Protein AF-A0A2M6VZW1-F1 (afdb_monomer)

Structure (mmCIF, N/CA/C/O backbone):
data_AF-A0A2M6VZW1-F1
#
_entry.id   AF-A0A2M6VZW1-F1
#
loop_
_atom_site.group_PDB
_atom_site.id
_atom_site.type_symbol
_atom_site.label_atom_id
_atom_site.label_alt_id
_atom_site.label_comp_id
_atom_site.label_asym_id
_atom_site.label_entity_id
_atom_site.label_seq_id
_atom_site.pdbx_PDB_ins_code
_atom_site.Cartn_x
_atom_site.Cartn_y
_atom_site.Cartn_z
_atom_site.occupancy
_atom_site.B_iso_or_equiv
_atom_site.auth_seq_id
_atom_site.auth_comp_id
_atom_site.auth_asym_id
_atom_site.auth_atom_id
_atom_site.pdbx_PDB_model_num
ATOM 1 N N . ASN A 1 1 ? -8.022 17.372 -2.794 1.00 91.69 1 ASN A N 1
ATOM 2 C CA . ASN A 1 1 ? -6.659 16.765 -2.881 1.00 91.69 1 ASN A CA 1
ATOM 3 C C . ASN A 1 1 ? -6.755 15.266 -2.537 1.00 91.69 1 ASN A C 1
ATOM 5 O O . ASN A 1 1 ? -7.671 14.915 -1.804 1.00 91.69 1 ASN A O 1
ATOM 9 N N . GLN A 1 2 ? -5.877 14.381 -3.037 1.00 96.38 2 GLN A N 1
ATOM 10 C CA . GLN A 1 2 ? -5.833 12.951 -2.669 1.00 96.38 2 GLN A CA 1
ATOM 11 C C . GLN A 1 2 ? -5.797 12.734 -1.144 1.00 96.38 2 GLN A C 1
ATOM 13 O O . GLN A 1 2 ? -6.560 11.914 -0.640 1.00 96.38 2 GLN A O 1
ATOM 18 N N . LYS A 1 3 ? -4.994 13.518 -0.403 1.00 97.50 3 LYS A N 1
ATOM 19 C CA . LYS A 1 3 ? -4.919 13.424 1.070 1.00 97.50 3 LYS A CA 1
ATOM 20 C C . LYS A 1 3 ? -6.262 13.671 1.750 1.00 97.50 3 LYS A C 1
ATOM 22 O O . LYS A 1 3 ? -6.712 12.915 2.601 1.00 97.50 3 LYS A O 1
ATOM 27 N N . GLU A 1 4 ? -6.928 14.738 1.332 1.00 98.19 4 GLU A N 1
ATOM 28 C CA . GLU A 1 4 ? -8.243 15.125 1.839 1.00 98.19 4 GLU A CA 1
ATOM 29 C C . GLU A 1 4 ? -9.311 14.072 1.517 1.00 98.19 4 GLU A C 1
ATOM 31 O O . GLU A 1 4 ? -10.109 13.716 2.379 1.00 98.19 4 GLU A O 1
ATOM 36 N N . LEU A 1 5 ? -9.298 13.527 0.297 1.00 98.12 5 LEU A N 1
ATOM 37 C CA . LEU A 1 5 ? -10.231 12.480 -0.109 1.00 98.12 5 LEU A CA 1
ATOM 38 C C . LEU A 1 5 ? -10.022 11.186 0.692 1.00 98.12 5 LEU A C 1
ATOM 40 O O . LEU A 1 5 ? -10.994 10.604 1.167 1.00 98.12 5 LEU A O 1
ATOM 44 N N . ALA A 1 6 ? -8.770 10.768 0.897 1.00 98.50 6 ALA A N 1
ATOM 45 C CA . ALA A 1 6 ? -8.450 9.586 1.693 1.00 98.50 6 ALA A CA 1
ATOM 46 C C . ALA A 1 6 ? -8.921 9.729 3.149 1.00 98.50 6 ALA A C 1
ATOM 48 O O . ALA A 1 6 ? -9.552 8.824 3.692 1.00 98.50 6 ALA A O 1
ATOM 49 N N . ARG A 1 7 ? -8.698 10.897 3.765 1.00 98.56 7 ARG A N 1
ATOM 50 C CA . ARG A 1 7 ? -9.189 11.187 5.121 1.00 98.56 7 ARG A CA 1
ATOM 51 C C . ARG A 1 7 ? -10.718 11.172 5.196 1.00 98.56 7 ARG A C 1
ATOM 53 O O . ARG A 1 7 ? -11.258 10.589 6.129 1.00 98.56 7 ARG A O 1
ATOM 60 N N . ARG A 1 8 ? -11.418 11.685 4.174 1.00 98.56 8 ARG A N 1
ATOM 61 C CA . ARG A 1 8 ? -12.889 11.600 4.082 1.00 98.56 8 ARG A CA 1
ATOM 62 C C . ARG A 1 8 ? -13.408 10.162 4.011 1.00 98.56 8 ARG A C 1
ATOM 64 O O . ARG A 1 8 ? -14.481 9.899 4.543 1.00 98.56 8 ARG A O 1
ATOM 71 N N . PHE A 1 9 ? -12.682 9.234 3.385 1.00 98.56 9 PHE A N 1
ATOM 72 C CA . PHE A 1 9 ? -13.063 7.816 3.407 1.00 98.56 9 PHE A CA 1
ATOM 73 C C . PHE A 1 9 ? -12.955 7.218 4.811 1.00 98.56 9 PHE A C 1
ATOM 75 O O . PHE A 1 9 ? -13.836 6.467 5.222 1.00 98.56 9 PHE A O 1
ATOM 82 N N . ILE A 1 10 ? -11.924 7.591 5.570 1.00 98.38 10 ILE A N 1
ATOM 83 C CA . ILE A 1 10 ? -11.779 7.167 6.969 1.00 98.38 10 ILE A CA 1
ATOM 84 C C . ILE A 1 10 ? -12.870 7.783 7.841 1.00 98.38 10 ILE A C 1
ATOM 86 O O . ILE A 1 10 ? -13.485 7.073 8.631 1.00 98.38 10 ILE A O 1
ATOM 90 N N . ASP A 1 11 ? -13.164 9.074 7.670 1.00 98.38 11 ASP A N 1
ATOM 91 C CA . ASP A 1 11 ? -14.264 9.731 8.385 1.00 98.38 11 ASP A CA 1
ATOM 92 C C . ASP A 1 11 ? -15.628 9.084 8.061 1.00 98.38 11 ASP A C 1
ATOM 94 O O . ASP A 1 11 ? -16.526 9.091 8.900 1.00 98.38 11 ASP A O 1
ATOM 98 N N . ALA A 1 12 ? -15.773 8.477 6.877 1.00 98.19 12 ALA A N 1
ATOM 99 C CA . ALA A 1 12 ? -16.950 7.705 6.472 1.00 98.19 12 ALA A CA 1
ATOM 100 C C . ALA A 1 12 ? -16.949 6.237 6.957 1.00 98.19 12 ALA A C 1
ATOM 102 O O . ALA A 1 12 ? -17.898 5.508 6.672 1.00 98.19 12 ALA A O 1
ATOM 103 N N . GLY A 1 13 ? -15.917 5.796 7.685 1.00 96.44 13 GLY A N 1
ATOM 104 C CA . GLY A 1 13 ? -15.850 4.471 8.311 1.00 96.44 13 GLY A CA 1
ATOM 105 C C . GLY A 1 13 ? -14.901 3.465 7.654 1.00 96.44 13 GLY A C 1
ATOM 106 O O . GLY A 1 13 ? -14.911 2.299 8.040 1.00 96.44 13 GLY A O 1
ATOM 107 N N . ALA A 1 14 ? -14.072 3.867 6.685 1.00 97.06 14 ALA A N 1
ATOM 108 C CA . ALA A 1 14 ? -13.064 2.969 6.125 1.00 97.06 14 ALA A CA 1
ATOM 109 C C . ALA A 1 14 ? -12.010 2.571 7.177 1.00 97.06 14 ALA A C 1
ATOM 111 O O . ALA A 1 14 ? -11.509 3.415 7.920 1.00 97.06 14 ALA A O 1
ATOM 112 N N . ASN A 1 15 ? -11.623 1.291 7.200 1.00 96.50 15 ASN A N 1
ATOM 113 C CA . ASN A 1 15 ? -10.579 0.773 8.096 1.00 96.50 15 ASN A CA 1
ATOM 114 C C . ASN A 1 15 ? -9.168 0.790 7.490 1.00 96.50 15 ASN A C 1
ATOM 116 O O . ASN A 1 15 ? -8.213 0.495 8.203 1.00 96.50 15 ASN A O 1
ATOM 120 N N . ALA A 1 16 ? -9.033 1.140 6.210 1.00 97.88 16 ALA A N 1
ATOM 121 C CA . ALA A 1 16 ? -7.782 1.445 5.518 1.00 97.88 16 ALA A CA 1
ATOM 122 C C . ALA A 1 16 ? -8.091 2.173 4.201 1.00 97.88 16 ALA A C 1
ATOM 124 O O . ALA A 1 16 ? -9.186 2.025 3.652 1.00 97.88 16 ALA A O 1
ATOM 125 N N . VAL A 1 17 ? -7.120 2.915 3.665 1.00 98.44 17 VAL A N 1
ATOM 126 C CA . VAL A 1 17 ? -7.173 3.467 2.302 1.00 98.44 17 VAL A CA 1
ATOM 127 C C . VAL A 1 17 ? -5.896 3.091 1.556 1.00 98.44 17 VAL A C 1
ATOM 129 O O . VAL A 1 17 ? -4.796 3.295 2.063 1.00 98.44 17 VAL A O 1
ATOM 132 N N . VAL A 1 18 ? -6.042 2.559 0.341 1.00 98.25 18 VAL A N 1
ATOM 133 C CA . VAL A 1 18 ? -4.923 2.183 -0.533 1.00 98.25 18 VAL A CA 1
ATOM 134 C C . VAL A 1 18 ? -5.118 2.833 -1.897 1.00 98.25 18 VAL A C 1
ATOM 136 O O . VAL A 1 18 ? -6.072 2.535 -2.611 1.00 98.25 18 VAL A O 1
ATOM 139 N N . GLY A 1 19 ? -4.219 3.749 -2.234 1.00 96.94 19 GLY A N 1
ATOM 140 C CA . GLY A 1 19 ? -4.110 4.398 -3.529 1.00 96.94 19 GLY A CA 1
ATOM 141 C C . GLY A 1 19 ? -3.110 3.696 -4.447 1.00 96.94 19 GLY A C 1
ATOM 142 O O . GLY A 1 19 ? -2.247 2.931 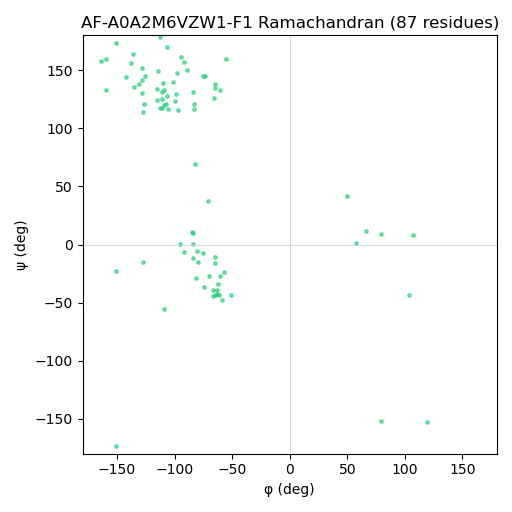-4.015 1.00 96.94 19 GLY A O 1
ATOM 143 N N . ALA A 1 20 ? -3.244 3.976 -5.737 1.00 95.75 20 ALA A N 1
ATOM 144 C CA . ALA A 1 20 ? -2.394 3.491 -6.819 1.00 95.75 20 ALA A CA 1
ATOM 145 C C . ALA A 1 20 ? -2.399 4.535 -7.949 1.00 95.75 20 ALA A C 1
ATOM 147 O O . ALA A 1 20 ? -3.005 5.592 -7.773 1.00 95.75 20 ALA A O 1
ATOM 148 N N . HIS A 1 21 ? -1.788 4.201 -9.095 1.00 95.38 21 HIS A N 1
ATOM 149 C CA . HIS A 1 21 ? -1.686 4.971 -10.354 1.00 95.38 21 HIS A CA 1
ATOM 150 C C . HIS A 1 21 ? -0.337 5.655 -10.644 1.00 95.38 21 HIS A C 1
ATOM 152 O O . HIS A 1 21 ? 0.111 5.535 -11.774 1.00 95.38 21 HIS A O 1
ATOM 158 N N . PRO A 1 22 ? 0.364 6.317 -9.705 1.00 95.56 22 PRO A N 1
ATOM 159 C CA . PRO A 1 22 ? 1.621 7.007 -10.025 1.00 95.56 22 PRO A CA 1
ATOM 160 C C . PRO A 1 22 ? 2.783 6.109 -10.472 1.00 95.56 22 PRO A C 1
ATOM 162 O O . PRO A 1 22 ? 3.816 6.636 -10.864 1.00 95.56 22 PRO A O 1
ATOM 165 N N . HIS A 1 23 ? 2.660 4.782 -10.333 1.00 96.38 23 HIS A N 1
ATOM 166 C CA . HIS A 1 23 ? 3.722 3.781 -10.538 1.00 96.38 23 HIS A CA 1
ATOM 167 C C . HIS A 1 23 ? 4.982 3.964 -9.676 1.00 96.38 23 HIS A C 1
ATOM 169 O O . HIS A 1 23 ? 5.880 3.138 -9.727 1.00 96.38 23 HIS A O 1
ATOM 175 N N . VAL A 1 24 ? 5.017 4.972 -8.807 1.00 96.81 24 VAL A N 1
ATOM 176 C CA . VAL A 1 24 ? 6.065 5.196 -7.808 1.00 96.81 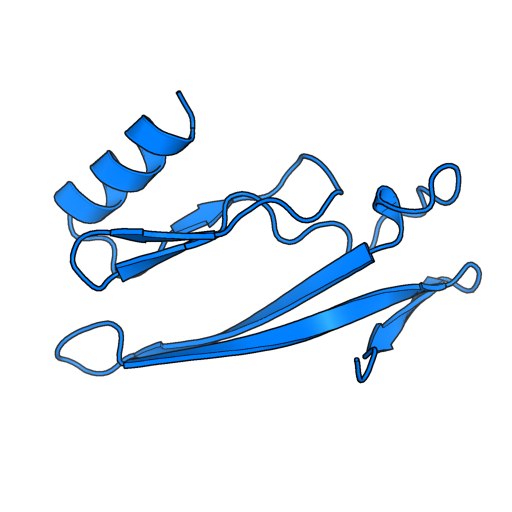24 VAL A CA 1
ATOM 177 C C . VAL A 1 24 ? 5.495 5.050 -6.404 1.00 96.81 24 VAL A C 1
ATOM 179 O O . VAL A 1 24 ? 4.307 5.316 -6.175 1.00 96.81 24 VAL A O 1
ATOM 182 N N . VAL A 1 25 ? 6.321 4.605 -5.460 1.00 97.75 25 VAL A N 1
ATOM 183 C CA . VAL A 1 25 ? 5.935 4.546 -4.046 1.00 97.75 25 VAL A CA 1
ATOM 184 C C . VAL A 1 25 ? 5.740 5.975 -3.546 1.00 97.75 25 VAL A C 1
ATOM 186 O O . VAL A 1 25 ? 6.622 6.818 -3.691 1.00 97.75 25 VAL A O 1
ATOM 189 N N . GLN A 1 26 ? 4.578 6.257 -2.964 1.00 97.81 26 GLN A N 1
ATOM 190 C CA . GLN A 1 26 ? 4.323 7.532 -2.294 1.00 97.81 26 GLN A CA 1
ATOM 191 C C . GLN A 1 26 ? 4.311 7.343 -0.780 1.00 97.81 26 GLN A C 1
ATOM 193 O O . GLN A 1 26 ? 4.324 6.224 -0.268 1.00 97.81 26 GLN A O 1
ATOM 198 N N . GLU A 1 27 ? 4.290 8.463 -0.059 1.00 96.81 27 GLU A N 1
ATOM 199 C CA . GLU A 1 27 ? 4.164 8.458 1.393 1.00 96.81 27 GLU A CA 1
ATOM 200 C C . GLU A 1 27 ? 2.910 7.692 1.855 1.00 96.81 27 GLU A C 1
ATOM 202 O O . GLU A 1 27 ? 1.933 7.502 1.121 1.00 96.81 27 GLU A O 1
ATOM 207 N N . TYR A 1 28 ? 2.936 7.271 3.110 1.00 97.31 28 TYR A N 1
ATOM 208 C CA . TYR A 1 28 ? 1.784 6.733 3.810 1.00 97.31 28 TYR A CA 1
ATOM 209 C C . TYR A 1 28 ? 1.638 7.474 5.137 1.00 97.31 28 TYR A C 1
ATOM 211 O O . TYR A 1 28 ? 2.614 7.977 5.694 1.00 97.31 28 TYR A O 1
ATOM 219 N N . GLU A 1 29 ? 0.417 7.566 5.645 1.00 97.19 29 GLU A N 1
ATOM 220 C CA . GLU A 1 29 ? 0.143 8.169 6.947 1.00 97.19 29 GLU A CA 1
ATOM 221 C C . GLU A 1 29 ? -0.858 7.327 7.738 1.00 97.19 29 GLU A C 1
ATOM 223 O O . GLU A 1 29 ? -1.554 6.474 7.192 1.00 97.19 29 GLU A O 1
ATOM 228 N N . VAL A 1 30 ? -0.946 7.582 9.041 1.00 97.25 30 VAL A N 1
ATOM 229 C CA . VAL A 1 30 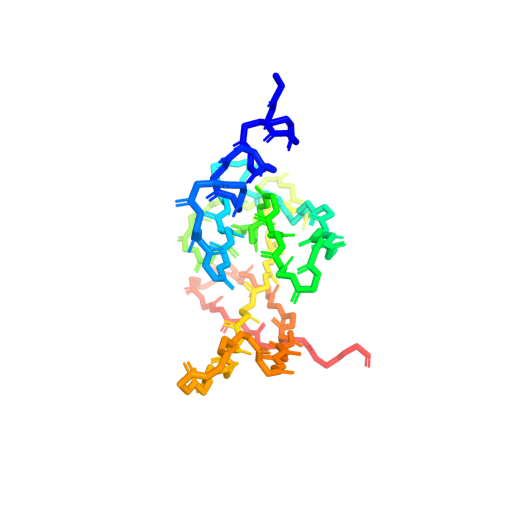? -2.005 7.035 9.891 1.00 97.25 30 VAL A CA 1
ATOM 230 C C . VAL A 1 30 ? -2.916 8.181 10.302 1.00 97.25 30 VAL A C 1
ATOM 232 O O . VAL A 1 30 ? -2.495 9.103 10.999 1.00 97.25 30 VAL A O 1
ATOM 235 N N . TYR A 1 31 ? -4.182 8.113 9.903 1.00 98.06 31 TYR A N 1
ATOM 236 C CA . TYR A 1 31 ? -5.204 9.092 10.255 1.00 98.06 31 TYR A CA 1
ATOM 237 C C . TYR A 1 31 ? -6.275 8.420 11.113 1.00 98.06 31 TYR A C 1
ATOM 239 O O . TYR A 1 31 ? -6.822 7.393 10.732 1.00 98.06 31 TYR A O 1
ATOM 247 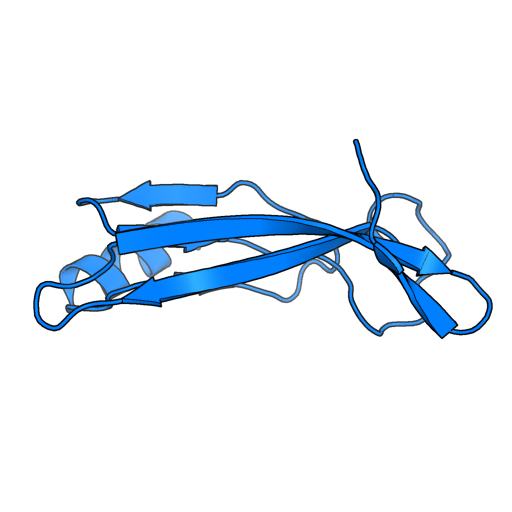N N . ARG A 1 32 ? -6.555 8.958 12.309 1.00 97.12 32 ARG A N 1
ATOM 248 C CA . ARG A 1 32 ? -7.495 8.357 13.284 1.00 97.12 32 ARG A CA 1
ATOM 249 C C . ARG A 1 32 ? -7.240 6.861 13.552 1.00 97.12 32 ARG A C 1
ATOM 251 O O . ARG A 1 32 ? -8.178 6.084 13.680 1.00 97.12 32 ARG A O 1
ATOM 258 N N . ARG A 1 33 ? -5.962 6.471 13.671 1.00 96.06 33 ARG A N 1
ATOM 259 C CA . ARG A 1 33 ? -5.503 5.073 13.853 1.00 96.06 33 ARG A CA 1
ATOM 260 C C . ARG A 1 33 ? -5.762 4.141 12.658 1.00 96.06 33 ARG A C 1
ATOM 262 O O . ARG A 1 33 ? -5.580 2.938 12.790 1.00 96.06 33 ARG A O 1
ATOM 269 N N . VAL A 1 34 ? -6.135 4.683 11.501 1.00 97.81 34 VAL A N 1
ATOM 270 C CA . VAL A 1 34 ? -6.358 3.940 10.258 1.00 97.81 34 VAL A CA 1
ATOM 271 C C . VAL A 1 34 ? -5.258 4.289 9.243 1.00 97.81 34 VAL A C 1
ATOM 273 O O . VAL A 1 34 ? -4.967 5.475 9.063 1.00 97.81 34 VAL A O 1
ATOM 276 N N . PRO A 1 35 ? -4.613 3.302 8.590 1.00 98.31 35 PRO A N 1
ATOM 277 C CA . PRO A 1 35 ? -3.554 3.565 7.623 1.00 98.31 35 PRO A CA 1
ATOM 278 C C . PRO A 1 35 ? -4.098 4.088 6.286 1.00 98.31 35 PRO A C 1
ATOM 280 O O . PRO A 1 35 ? -5.146 3.655 5.798 1.00 98.31 35 PRO A O 1
ATOM 283 N N . ILE A 1 36 ? -3.327 4.977 5.665 1.00 98.69 36 ILE A N 1
ATOM 284 C CA . ILE A 1 36 ? -3.507 5.478 4.303 1.00 98.69 36 ILE A CA 1
ATOM 285 C C . ILE A 1 36 ? -2.199 5.274 3.545 1.00 98.69 36 ILE A C 1
ATOM 287 O O . ILE A 1 36 ? -1.187 5.857 3.922 1.00 98.69 36 ILE A O 1
ATOM 291 N N . TYR A 1 37 ? -2.230 4.527 2.446 1.00 98.50 37 TYR A N 1
ATOM 292 C CA . TYR A 1 37 ? -1.131 4.429 1.484 1.00 98.50 37 TYR A CA 1
ATOM 293 C C . TYR A 1 37 ? -1.518 5.188 0.218 1.00 98.50 37 TYR A C 1
ATOM 295 O O . TYR A 1 37 ? -2.530 4.854 -0.390 1.00 98.50 37 TYR A O 1
ATOM 303 N N . TYR A 1 38 ? -0.755 6.205 -0.191 1.00 98.38 38 TYR A N 1
ATOM 304 C CA . TYR A 1 38 ? -1.141 7.037 -1.342 1.00 98.38 38 TYR A CA 1
ATOM 305 C C . TYR A 1 38 ? -0.780 6.414 -2.698 1.00 98.38 38 TYR A C 1
ATOM 307 O O . TYR A 1 38 ? -1.507 6.601 -3.674 1.00 98.38 38 TYR A O 1
ATOM 315 N N . SER A 1 39 ? 0.278 5.606 -2.745 1.00 98.19 39 SER A N 1
ATOM 316 C CA . SER A 1 39 ? 0.628 4.768 -3.891 1.00 98.19 39 SER A CA 1
ATOM 317 C C . SER A 1 39 ? 1.556 3.646 -3.446 1.00 98.19 39 SER A C 1
ATOM 319 O O . SER A 1 39 ? 2.546 3.902 -2.758 1.00 98.19 39 SER A O 1
ATOM 321 N N . LEU A 1 40 ? 1.263 2.415 -3.870 1.00 98.00 40 LEU A N 1
ATOM 322 C CA . LEU A 1 40 ? 2.121 1.253 -3.615 1.00 98.00 40 LEU A CA 1
ATOM 323 C C . LEU A 1 40 ? 3.309 1.143 -4.584 1.00 98.00 40 LEU A C 1
ATOM 325 O O . LEU A 1 40 ? 4.152 0.270 -4.410 1.00 98.00 40 LEU A O 1
ATOM 329 N N . GLY A 1 41 ? 3.386 2.006 -5.598 1.00 97.38 41 GLY A N 1
ATOM 330 C CA . GLY A 1 41 ? 4.381 1.904 -6.663 1.00 97.38 41 GLY A CA 1
ATOM 331 C C . GLY A 1 41 ? 4.024 0.860 -7.712 1.00 97.38 41 GLY A C 1
ATOM 332 O O . GLY A 1 41 ? 2.845 0.617 -7.984 1.00 97.38 41 GLY A O 1
ATOM 333 N N . ASN A 1 42 ? 5.044 0.292 -8.344 1.00 95.69 42 ASN A N 1
ATOM 334 C CA . ASN A 1 42 ? 4.873 -0.633 -9.450 1.00 95.69 42 ASN A CA 1
ATOM 335 C C . ASN A 1 42 ? 5.057 -2.086 -9.006 1.00 95.69 42 ASN A C 1
ATOM 337 O O . ASN A 1 42 ? 5.950 -2.415 -8.229 1.00 95.69 42 ASN A O 1
ATOM 341 N N . PHE A 1 43 ? 4.205 -2.954 -9.541 1.00 94.56 43 PHE A N 1
ATOM 342 C CA . PHE A 1 43 ? 4.240 -4.393 -9.299 1.00 94.56 43 PHE A CA 1
ATOM 343 C C . PHE A 1 43 ? 4.257 -5.212 -10.596 1.00 94.56 43 PHE A C 1
ATOM 345 O O . PHE A 1 43 ? 4.514 -6.405 -10.558 1.00 94.56 43 PHE A O 1
ATOM 352 N N . VAL A 1 44 ? 3.938 -4.623 -11.752 1.00 92.44 44 VAL A N 1
ATOM 353 C CA . VAL A 1 44 ? 3.662 -5.426 -12.959 1.00 92.44 44 VAL A CA 1
ATOM 354 C C . VAL A 1 44 ? 3.993 -4.734 -14.275 1.00 92.44 44 VAL A C 1
ATOM 356 O O . VAL A 1 44 ? 4.196 -5.410 -15.277 1.00 92.44 44 VAL A O 1
ATOM 359 N N . PHE A 1 45 ? 4.045 -3.405 -14.310 1.00 90.38 45 PHE A N 1
ATOM 360 C CA . PHE A 1 45 ? 4.200 -2.678 -15.564 1.00 90.38 45 PHE A CA 1
ATOM 361 C C . PHE A 1 45 ? 5.672 -2.595 -15.959 1.00 90.38 45 PHE A C 1
ATOM 363 O O . PHE A 1 45 ? 6.497 -2.165 -15.160 1.00 90.38 45 PHE A O 1
ATOM 370 N N . ASP A 1 46 ? 5.985 -2.928 -17.207 1.00 84.75 46 ASP A N 1
ATOM 371 C CA . ASP A 1 46 ? 7.308 -2.959 -17.849 1.00 84.75 46 ASP A CA 1
ATOM 372 C C . ASP A 1 46 ? 7.907 -1.561 -18.115 1.00 84.75 46 ASP A C 1
ATOM 374 O O . ASP A 1 46 ? 8.587 -1.293 -19.107 1.00 84.75 46 ASP A O 1
ATOM 378 N N . GLN A 1 47 ? 7.674 -0.639 -17.186 1.00 85.31 47 GLN A N 1
ATOM 379 C CA . GLN A 1 47 ? 8.166 0.729 -17.198 1.00 85.31 47 GLN A CA 1
ATOM 380 C C . GLN A 1 47 ? 9.602 0.772 -16.669 1.00 85.31 47 GLN A C 1
ATOM 382 O O . GLN A 1 47 ? 9.864 1.276 -15.591 1.00 85.31 47 GLN A O 1
ATOM 387 N N . TYR A 1 48 ? 10.560 0.230 -17.419 1.00 86.94 48 TYR A N 1
ATOM 388 C CA . TYR A 1 48 ? 11.969 0.162 -16.991 1.00 86.94 48 TYR A CA 1
ATOM 389 C C . TYR A 1 48 ? 12.782 1.437 -17.264 1.00 86.94 48 TYR A C 1
ATOM 391 O O . TYR A 1 48 ? 14.007 1.418 -17.166 1.00 86.94 48 TYR A O 1
ATOM 399 N N . PHE A 1 49 ? 12.123 2.525 -17.665 1.00 90.31 49 PHE A N 1
ATOM 400 C CA . PHE A 1 49 ? 12.781 3.758 -18.103 1.00 90.31 49 PHE A CA 1
ATOM 401 C C . PHE A 1 49 ? 13.261 4.652 -16.947 1.00 90.31 49 PHE A C 1
ATOM 403 O O . PHE A 1 49 ? 14.049 5.562 -17.190 1.00 90.31 49 PHE A O 1
ATOM 410 N N . ASP A 1 50 ? 12.795 4.415 -15.718 1.00 92.75 50 ASP A N 1
ATOM 411 C CA . ASP A 1 50 ? 13.164 5.174 -14.520 1.00 92.75 50 ASP A CA 1
ATOM 412 C C . ASP A 1 50 ? 13.289 4.216 -13.313 1.00 92.75 50 ASP A C 1
ATOM 414 O O . ASP A 1 50 ? 12.585 3.210 -13.205 1.00 92.75 50 ASP A O 1
ATOM 418 N N . GLU A 1 51 ? 14.243 4.480 -12.421 1.00 92.75 51 GLU A N 1
ATOM 419 C CA . GLU A 1 51 ? 14.520 3.616 -11.269 1.00 92.75 51 GLU A CA 1
ATOM 420 C C . GLU A 1 51 ? 13.416 3.648 -10.204 1.00 92.75 51 GLU A C 1
ATOM 422 O O . GLU A 1 51 ? 13.224 2.663 -9.493 1.00 92.75 51 GLU A O 1
ATOM 427 N N . GLU A 1 52 ? 12.658 4.737 -10.089 1.00 94.50 52 GLU A N 1
ATOM 428 C CA . GLU A 1 52 ? 11.558 4.856 -9.130 1.00 94.50 52 GLU A CA 1
ATOM 429 C C . GLU A 1 52 ? 10.331 4.052 -9.559 1.00 94.50 52 GLU A C 1
ATOM 431 O O . GLU A 1 52 ? 9.685 3.420 -8.723 1.00 94.50 52 GLU A O 1
ATOM 436 N N . VAL A 1 53 ? 10.038 3.999 -10.861 1.00 94.94 53 VAL A N 1
ATOM 437 C CA . VAL A 1 53 ? 8.921 3.200 -11.400 1.00 94.94 53 VAL A CA 1
ATOM 438 C C . VAL A 1 53 ? 9.224 1.702 -11.429 1.00 94.94 53 VAL A C 1
ATOM 440 O O . VAL A 1 53 ? 8.333 0.902 -11.692 1.00 94.94 53 VAL A O 1
ATOM 443 N N . LYS A 1 54 ? 10.460 1.289 -11.128 1.00 95.38 54 LYS A N 1
ATOM 444 C CA . LYS A 1 54 ? 10.805 -0.119 -10.883 1.00 95.38 54 LYS A CA 1
ATOM 445 C C . LYS A 1 54 ? 10.524 -0.546 -9.445 1.00 95.38 54 LYS A C 1
ATOM 447 O O . LYS A 1 54 ? 10.581 -1.737 -9.156 1.00 95.38 54 LYS A O 1
ATOM 452 N N . LYS A 1 55 ? 10.245 0.385 -8.531 1.00 96.06 55 LYS A N 1
ATOM 453 C CA . LYS A 1 55 ? 10.067 0.101 -7.103 1.00 96.06 55 LYS A CA 1
ATOM 454 C C . LYS A 1 55 ? 8.591 -0.015 -6.744 1.00 96.06 55 LYS A C 1
ATOM 456 O O . LYS A 1 55 ? 7.735 0.701 -7.262 1.00 96.06 55 LYS A O 1
ATOM 461 N N . GLY A 1 56 ? 8.312 -0.868 -5.770 1.00 96.75 56 GLY A N 1
ATOM 462 C CA . GLY A 1 56 ? 6.988 -1.013 -5.185 1.00 96.75 56 GLY A CA 1
ATOM 463 C C . GLY A 1 56 ? 7.049 -1.469 -3.736 1.00 96.75 56 GLY A C 1
ATOM 464 O O . GLY A 1 56 ? 8.107 -1.839 -3.220 1.00 96.75 56 GLY A O 1
ATOM 465 N N . ILE A 1 57 ? 5.896 -1.487 -3.085 1.00 97.69 57 ILE A N 1
ATOM 466 C CA . ILE A 1 57 ? 5.702 -2.089 -1.771 1.00 97.69 57 ILE A CA 1
ATOM 467 C C . ILE A 1 57 ? 4.517 -3.054 -1.797 1.00 97.69 57 ILE A C 1
ATOM 469 O O . ILE A 1 57 ? 3.473 -2.781 -2.387 1.00 97.69 57 ILE A O 1
ATOM 473 N N . ILE A 1 58 ? 4.662 -4.170 -1.093 1.00 96.88 58 ILE A N 1
ATOM 474 C CA . ILE A 1 58 ? 3.557 -5.044 -0.710 1.00 96.88 58 ILE A CA 1
ATOM 475 C C . ILE A 1 58 ? 3.204 -4.700 0.730 1.00 96.88 58 ILE A C 1
ATOM 477 O O . ILE A 1 58 ? 4.079 -4.662 1.595 1.00 96.88 58 ILE A O 1
ATOM 481 N N . VAL A 1 59 ? 1.921 -4.461 0.992 1.00 97.38 59 VAL A N 1
ATOM 482 C CA . VAL A 1 59 ? 1.430 -4.170 2.339 1.00 97.38 59 VAL A CA 1
ATOM 483 C C . VAL A 1 59 ? 0.547 -5.316 2.802 1.00 97.38 59 VAL A C 1
ATOM 485 O O . VAL A 1 59 ? -0.511 -5.577 2.229 1.00 97.38 59 VAL A O 1
ATOM 488 N N . LYS A 1 60 ? 0.962 -5.980 3.876 1.00 97.69 60 LYS A N 1
ATOM 489 C CA . LYS A 1 60 ? 0.158 -6.975 4.579 1.00 97.69 60 LYS A CA 1
ATOM 490 C C . LYS A 1 60 ? -0.512 -6.303 5.768 1.00 97.69 60 LYS A C 1
ATOM 492 O O . LYS A 1 60 ? 0.171 -5.865 6.687 1.00 97.69 60 LYS A O 1
ATOM 497 N N . MET A 1 61 ? -1.839 -6.227 5.757 1.00 97.69 61 MET A N 1
ATOM 498 C CA . MET A 1 61 ? -2.618 -5.592 6.823 1.00 97.69 61 MET A CA 1
ATOM 499 C C . MET A 1 61 ? -3.397 -6.624 7.634 1.00 97.69 61 MET A C 1
ATOM 501 O O . MET A 1 61 ? -3.987 -7.549 7.076 1.00 97.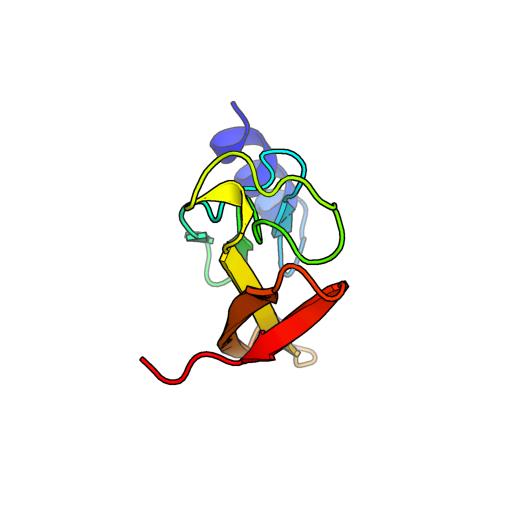69 61 MET A O 1
ATOM 505 N N . LEU A 1 62 ? -3.414 -6.435 8.952 1.00 97.69 62 LEU A N 1
ATOM 506 C CA . LEU A 1 62 ? -4.200 -7.217 9.894 1.00 97.69 62 LEU A CA 1
ATOM 507 C C . LEU A 1 62 ? -5.339 -6.364 10.456 1.00 97.69 62 LEU A C 1
ATOM 509 O O . LEU A 1 62 ? -5.127 -5.238 10.912 1.00 97.69 62 LEU A O 1
ATOM 513 N N . PHE A 1 63 ? -6.537 -6.943 10.470 1.00 96.12 63 PHE A N 1
ATOM 514 C CA . PHE A 1 63 ? -7.746 -6.334 11.013 1.00 96.12 63 PHE A CA 1
ATOM 515 C C . PHE A 1 63 ? -8.377 -7.259 12.053 1.00 96.12 63 PHE A C 1
ATOM 517 O O . PHE A 1 63 ? -8.347 -8.482 11.910 1.00 96.12 63 PHE A O 1
ATOM 524 N N . SER A 1 64 ? -8.963 -6.671 13.091 1.00 95.19 64 SER A N 1
ATOM 525 C CA . SER A 1 64 ? -9.840 -7.339 14.048 1.00 95.19 64 SER A CA 1
ATOM 526 C C . SER A 1 64 ? -11.266 -6.800 13.905 1.00 95.19 64 SER A C 1
ATOM 528 O O . SER A 1 64 ? -11.527 -5.873 13.137 1.00 95.19 64 SER A O 1
ATOM 530 N N . LYS A 1 65 ? -12.197 -7.341 14.695 1.00 93.69 65 LYS A N 1
ATOM 531 C CA . LYS A 1 65 ? -13.556 -6.790 14.824 1.00 93.69 65 LYS A CA 1
ATOM 532 C C . LYS A 1 65 ? -13.579 -5.320 15.280 1.00 93.69 65 LYS A C 1
ATOM 534 O O . LYS A 1 65 ? -14.556 -4.629 15.024 1.00 93.69 65 LYS A O 1
ATOM 539 N N . ASP A 1 66 ? -12.515 -4.866 15.946 1.00 90.50 66 ASP A N 1
ATOM 540 C CA . ASP A 1 66 ? -12.387 -3.518 16.506 1.00 90.50 66 ASP A CA 1
ATOM 541 C C . ASP A 1 66 ? -11.637 -2.563 15.549 1.00 90.50 66 ASP A C 1
ATOM 543 O O . ASP A 1 66 ? -11.450 -1.388 15.866 1.00 90.50 66 ASP A O 1
ATOM 547 N N . GLY A 1 67 ? -11.220 -3.046 14.369 1.00 90.75 67 GLY A N 1
ATOM 548 C CA . GLY A 1 67 ? -10.601 -2.2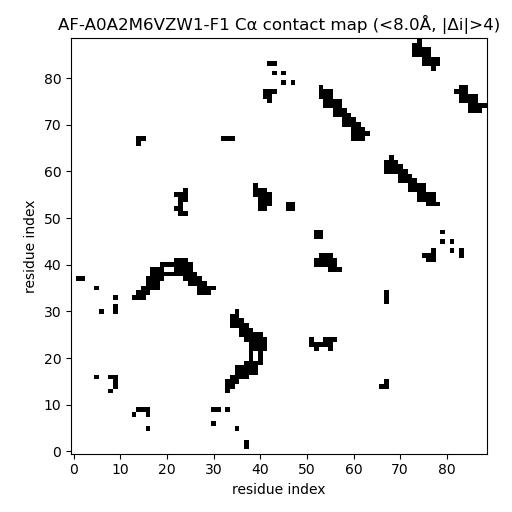48 13.308 1.00 90.75 67 GLY A CA 1
ATOM 549 C C . GLY A 1 67 ? -9.174 -2.671 12.947 1.00 90.75 67 GLY A C 1
ATOM 550 O O . GLY A 1 67 ? -8.796 -3.837 13.058 1.00 90.75 67 GLY A O 1
ATOM 551 N N . PHE A 1 68 ? -8.384 -1.715 12.451 1.00 95.50 68 PHE A N 1
ATOM 552 C CA . PHE A 1 68 ? -6.994 -1.934 12.046 1.00 95.50 68 PHE A CA 1
ATOM 553 C C . PHE A 1 68 ? -6.103 -2.309 13.239 1.00 95.50 68 PHE A C 1
ATOM 555 O O . PHE A 1 68 ? -6.164 -1.670 14.288 1.00 95.50 68 PHE A O 1
ATOM 562 N N . VAL A 1 69 ? -5.258 -3.328 13.058 1.00 96.44 69 VAL A N 1
ATOM 563 C CA . VAL A 1 69 ? -4.332 -3.828 14.085 1.00 96.44 69 VAL A CA 1
ATOM 564 C C . VAL A 1 69 ? -2.890 -3.485 13.733 1.00 96.44 69 VAL A C 1
ATOM 566 O O . VAL A 1 69 ? -2.186 -2.874 14.534 1.00 96.44 69 VAL A O 1
ATOM 569 N N . SER A 1 70 ? -2.434 -3.891 12.550 1.00 96.81 70 SER A N 1
ATOM 570 C CA . SER A 1 70 ? -1.051 -3.687 12.124 1.00 96.81 70 SER A CA 1
ATOM 571 C C . SER A 1 70 ? -0.906 -3.767 10.610 1.00 96.81 70 SER A C 1
ATOM 573 O O . SER A 1 70 ? -1.746 -4.339 9.911 1.00 96.81 70 SER A O 1
ATOM 575 N N . ALA A 1 71 ? 0.182 -3.189 10.108 1.00 97.00 71 ALA A N 1
ATOM 576 C CA . ALA A 1 71 ? 0.616 -3.328 8.731 1.00 97.00 71 ALA A CA 1
ATOM 577 C C . ALA A 1 71 ? 2.102 -3.692 8.705 1.00 97.00 71 ALA A C 1
ATOM 579 O O . ALA A 1 71 ? 2.896 -3.136 9.463 1.00 97.00 71 ALA A O 1
ATOM 580 N N . GLU A 1 72 ? 2.461 -4.612 7.822 1.00 96.50 72 GLU A N 1
ATOM 581 C CA . GLU A 1 72 ? 3.833 -4.981 7.501 1.00 96.50 72 GLU A CA 1
ATOM 582 C C . GLU A 1 72 ? 4.096 -4.603 6.044 1.00 96.50 72 GLU A C 1
ATOM 584 O O . GLU A 1 72 ? 3.267 -4.866 5.167 1.00 96.50 72 GLU A O 1
ATOM 589 N N . VAL A 1 73 ? 5.233 -3.958 5.797 1.00 96.44 73 VAL A N 1
ATOM 590 C CA . VAL A 1 73 ? 5.627 -3.488 4.469 1.00 96.44 73 VAL A CA 1
ATOM 591 C C . VAL A 1 73 ? 6.811 -4.312 3.986 1.00 96.44 73 VAL A C 1
ATOM 593 O O . VAL A 1 73 ? 7.847 -4.366 4.643 1.00 96.44 73 VAL A O 1
ATOM 596 N N . THR A 1 74 ? 6.672 -4.917 2.812 1.00 96.81 74 THR A N 1
ATOM 597 C CA . THR A 1 74 ? 7.771 -5.559 2.090 1.00 96.81 74 THR A CA 1
ATOM 598 C C . THR A 1 74 ? 8.101 -4.724 0.865 1.00 96.81 74 THR A C 1
ATOM 600 O O . THR A 1 74 ? 7.250 -4.522 0.000 1.00 96.81 74 THR A O 1
ATOM 603 N N . HIS A 1 75 ? 9.337 -4.240 0.779 1.00 96.69 75 HIS A N 1
ATOM 604 C CA . HIS A 1 75 ? 9.807 -3.527 -0.403 1.00 96.69 75 HIS A CA 1
ATOM 605 C C . HIS A 1 75 ? 10.044 -4.500 -1.553 1.00 96.69 75 HIS A C 1
ATOM 607 O O . HIS A 1 75 ? 10.465 -5.637 -1.347 1.00 96.69 75 HIS A O 1
ATOM 613 N N . THR A 1 76 ? 9.777 -4.046 -2.770 1.00 96.44 76 THR A N 1
ATOM 614 C CA . THR A 1 76 ? 9.903 -4.850 -3.983 1.00 96.44 76 THR A CA 1
ATOM 615 C C . THR A 1 76 ? 10.527 -4.053 -5.113 1.00 96.44 76 THR A C 1
ATOM 617 O O . THR A 1 76 ? 10.450 -2.823 -5.144 1.00 96.44 76 THR A O 1
ATOM 620 N N . GLU A 1 77 ? 11.130 -4.774 -6.048 1.00 95.62 77 GLU A N 1
ATOM 621 C CA . GLU A 1 77 ? 11.640 -4.227 -7.296 1.00 95.62 77 GLU A CA 1
ATOM 622 C C . GLU A 1 77 ? 11.251 -5.121 -8.472 1.00 95.62 77 GLU A C 1
ATOM 624 O O . GLU A 1 77 ? 11.381 -6.345 -8.399 1.00 95.62 77 GLU A O 1
ATOM 629 N N . LEU A 1 78 ? 10.801 -4.495 -9.555 1.00 94.38 78 LEU A N 1
ATOM 630 C CA . LEU A 1 78 ? 10.546 -5.136 -10.833 1.00 94.38 78 LEU A CA 1
ATOM 631 C C . LEU A 1 78 ? 11.848 -5.240 -11.635 1.00 94.38 78 LEU A C 1
ATOM 633 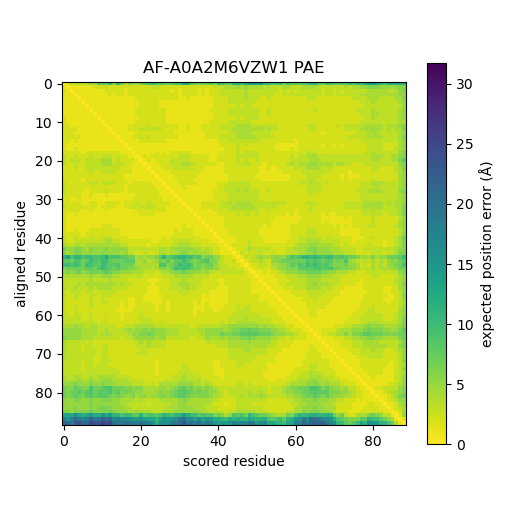O O . LEU A 1 78 ? 12.487 -4.239 -11.974 1.00 94.38 78 LEU A O 1
ATOM 637 N N . THR A 1 79 ? 12.222 -6.465 -11.976 1.00 92.12 79 THR A N 1
ATOM 638 C CA . THR A 1 79 ? 13.382 -6.773 -12.810 1.00 92.12 79 THR A CA 1
ATOM 639 C C . THR A 1 79 ? 12.988 -6.853 -14.286 1.00 92.12 79 THR A C 1
ATOM 641 O O . THR A 1 79 ? 11.827 -7.075 -14.635 1.00 92.12 79 THR A O 1
ATOM 644 N N . GLN A 1 80 ? 13.961 -6.651 -15.182 1.00 90.06 80 GLN A N 1
ATOM 645 C CA . GLN A 1 80 ? 13.740 -6.609 -16.639 1.00 90.06 80 GLN A CA 1
ATOM 646 C C . GLN A 1 80 ? 13.264 -7.938 -17.244 1.00 90.06 80 GLN A C 1
ATOM 648 O O . GLN A 1 80 ? 12.758 -7.966 -18.359 1.00 90.06 80 GLN A O 1
ATOM 653 N N . ASP A 1 81 ? 13.402 -9.039 -16.512 1.00 90.88 81 ASP A N 1
ATOM 654 C CA . ASP A 1 81 ? 12.855 -10.349 -16.869 1.00 90.88 81 ASP A CA 1
ATOM 655 C C . ASP A 1 81 ? 11.386 -10.531 -16.428 1.00 90.88 81 ASP A C 1
ATOM 657 O O . ASP A 1 81 ? 10.864 -11.646 -16.464 1.00 90.88 81 ASP A O 1
ATOM 661 N N . GLY A 1 82 ? 10.725 -9.451 -15.996 1.00 87.12 82 GLY A N 1
ATOM 662 C CA . GLY A 1 82 ? 9.318 -9.429 -15.594 1.00 87.12 82 GLY A CA 1
ATOM 663 C C . GLY A 1 82 ? 9.041 -9.968 -14.189 1.00 87.12 82 GLY A C 1
ATOM 664 O O . GLY A 1 82 ? 7.878 -10.161 -13.834 1.00 87.12 82 GLY A O 1
ATOM 665 N N . ARG A 1 83 ? 10.073 -10.242 -13.378 1.00 92.44 83 ARG A N 1
ATOM 666 C CA . ARG A 1 83 ? 9.899 -10.727 -12.000 1.00 92.44 83 ARG A CA 1
ATOM 667 C C . ARG A 1 83 ? 9.801 -9.574 -11.006 1.00 92.44 83 ARG A C 1
ATOM 669 O O . ARG A 1 83 ? 10.403 -8.522 -11.188 1.00 92.44 83 ARG A O 1
ATOM 676 N N . VAL A 1 84 ? 9.072 -9.804 -9.916 1.00 94.50 84 VAL A N 1
ATOM 677 C CA . VAL A 1 84 ? 9.045 -8.911 -8.751 1.00 94.50 84 VAL A CA 1
ATOM 678 C C . VAL A 1 84 ? 9.838 -9.563 -7.631 1.00 94.50 84 VAL A C 1
ATOM 680 O O . VAL A 1 84 ? 9.469 -10.630 -7.138 1.00 94.50 84 VAL A O 1
ATOM 683 N N . CYS A 1 85 ? 10.924 -8.918 -7.225 1.00 94.44 85 CYS A N 1
ATOM 684 C CA . CYS A 1 85 ? 11.838 -9.428 -6.213 1.00 94.44 85 CYS A CA 1
ATOM 685 C C . CYS A 1 85 ? 11.667 -8.649 -4.902 1.00 94.44 85 CYS A C 1
ATOM 687 O O . CYS A 1 85 ? 11.755 -7.418 -4.918 1.00 94.44 85 CYS A O 1
ATOM 689 N N . PRO A 1 86 ? 11.454 -9.322 -3.755 1.00 94.25 86 PRO A N 1
ATOM 690 C CA . PRO A 1 86 ? 11.518 -8.672 -2.452 1.00 94.25 86 PRO A CA 1
ATOM 691 C C .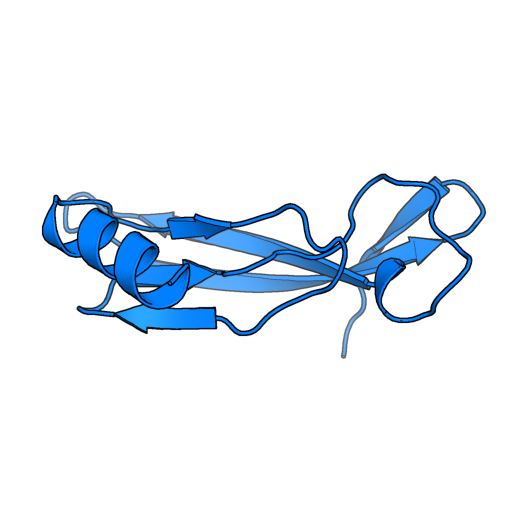 PRO A 1 86 ? 12.912 -8.081 -2.212 1.00 94.25 86 PRO A C 1
ATOM 693 O O . PRO A 1 86 ? 13.918 -8.766 -2.403 1.00 94.25 86 PRO A O 1
ATOM 696 N N . ARG A 1 87 ? 12.980 -6.829 -1.755 1.00 85.00 87 ARG A N 1
ATOM 697 C CA . ARG A 1 87 ? 14.212 -6.219 -1.246 1.00 85.00 87 ARG A CA 1
ATOM 698 C C . ARG A 1 87 ? 14.207 -6.260 0.277 1.00 85.00 87 ARG A C 1
ATOM 700 O O . ARG A 1 87 ? 13.306 -5.718 0.914 1.00 85.00 87 ARG A O 1
ATOM 707 N N . VAL A 1 88 ? 15.242 -6.873 0.843 1.00 70.31 88 VAL A N 1
ATOM 708 C CA . VAL A 1 88 ? 15.612 -6.670 2.246 1.00 70.31 88 VAL A CA 1
ATOM 709 C C . VAL A 1 88 ? 16.446 -5.391 2.279 1.00 70.31 88 VAL A C 1
ATOM 711 O O . VAL A 1 88 ? 17.468 -5.325 1.595 1.00 70.31 88 VAL A O 1
ATOM 714 N N . LEU A 1 89 ? 15.946 -4.360 2.962 1.00 58.47 89 LEU A N 1
ATOM 715 C CA . LEU 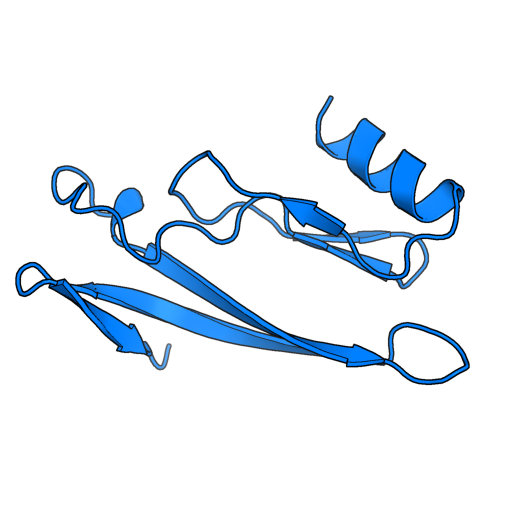A 1 89 ? 16.668 -3.101 3.176 1.00 58.47 89 LEU A CA 1
ATOM 716 C C . LEU A 1 89 ? 17.739 -3.262 4.257 1.00 58.47 89 LEU A C 1
ATOM 718 O O . LEU A 1 89 ? 17.480 -4.016 5.223 1.00 58.47 89 LEU A O 1
#

Mean predicted aligned error: 3.05 Å

InterPro domains:
  IPR019079 Capsule synthesis protein, CapA [PF09587] (1-47)
  IPR029052 Metallo-dependent phosphatase-like [SSF56300] (1-69)
  IPR052169 Cell Wall Biosynthesis Accessory Protein [PTHR33393] (1-81)

pLDDT: mean 94.79, std 5.7, range [58.47, 98.69]

Radius of gyration: 14.29 Å; Cα contacts (8 Å, |Δi|>4): 180; chains: 1; bounding box: 34×28×35 Å

Secondary structure (DSSP, 8-state):
-HHHHHHHHHHTT-S-EE--SSSSB--EEEETTEEEES-BB-SS---TTSSSTTEEEEEEEEEETTEEEEEEEEEEEE-TTS-EEEEP-

Solvent-accessible surface area (backbone atoms only — not comparable to full-atom values): 5238 Å² total; per-residue (Å²): 104,73,70,59,53,50,50,51,44,42,78,72,66,43,58,59,42,82,40,64,84,81,30,30,63,49,70,65,53,71,58,96,78,22,49,36,37,58,15,38,25,26,82,81,68,90,49,79,87,44,78,56,36,22,25,18,51,48,75,52,73,44,72,55,99,92,36,56,72,50,76,48,79,43,40,31,35,51,45,96,88,76,46,72,43,79,50,86,130

Sequence (89 aa):
NQKELARRFIDAGANAVVGAHPHVVQEYEVYRRVPIYYSLGNFVFDQYFDEEVKKGIIVKMLFSKDGFVSAEVTHTELTQDGRVCPRVL

Organism: NCBI:txid1974650

Foldseek 3Di:
DLVVVQLVVVVVPDLEAEAADPLFFDDWDQDPNHIYGNHQHDDFDLPPVDQRSQKGWDWDWDADPVGTDDIDIWIWGQDNVRDIDTDDD

Nearest PDB structures (foldseek):
  8gqb-assembly1_A  TM=8.422E-01  e=2.478E-05  Streptomyces sp.
  8itg-assembly1_A  TM=8.456E-01  e=4.087E-05  Streptomyces griseorubiginosus
  8gq9-assembly1_A  TM=8.441E-01  e=4.631E-05  Streptomyces sp.
  8ith-assembly1_A  TM=8.459E-01  e=5.587E-05  Streptomyces griseorubiginosus
  3thr-assembly1_B  TM=6.045E-01  e=2.622E+00  Rattus norvegicus